Protein AF-A0A438FFE4-F1 (afdb_monomer_lite)

Foldseek 3Di:
DPVVVVVVVVVVVVVVVVVVVVVVVVVVVVVVVVVVVVVVQQPAQPPPRHSPDHVVPDPCVVVVVVVVVVVVVVVVPPDADPVDPDDPPDDPVQCPPPVRHPPDDPPPDDDDDDDDDDDDDDDDDDDD

Sequence (128 aa):
MYVLSEDMDMKAKVATIARRLEELELKKMHEVQAISETQAHVMPCTICQSCDHVVDECPTMPAVREMLGDQANVVGQFRPNNNAPYGNTYNSSWRNHPNFSWKPRPPPYQPQAKPKHLNKPLQWSKPL

Radius of gyration: 38.15 Å; chains: 1; bounding box: 64×52×101 Å

Secondary structure (DSSP, 8-state):
--HHHHHHHHHHHHHHHHHHHHHHHHHHHHHHHHHHHHHHT----TTT--SSS-GGG-TTHHHHHHHHHHHHHHHHT----TT-SS-TT--GGGGGBTTB--SPPPPS---PPPPPP---PPP-PPP-

Structure (mmCIF, N/CA/C/O backbone):
data_AF-A0A438FFE4-F1
#
_entry.id   AF-A0A438FFE4-F1
#
loop_
_atom_site.group_PDB
_atom_site.id
_atom_site.type_symbol
_atom_site.label_atom_id
_atom_site.label_alt_id
_atom_site.label_comp_id
_atom_site.label_asym_id
_atom_site.label_entity_id
_atom_site.label_seq_id
_atom_site.pdbx_PDB_ins_code
_atom_site.Cartn_x
_atom_site.Cartn_y
_atom_site.Cartn_z
_atom_site.occupancy
_atom_site.B_iso_or_equiv
_atom_site.auth_seq_id
_atom_site.auth_comp_id
_atom_site.auth_asym_id
_atom_site.auth_atom_id
_atom_site.pdbx_PDB_model_num
ATOM 1 N N . MET A 1 1 ? -43.394 0.565 51.814 1.00 64.69 1 MET A N 1
ATOM 2 C CA . MET A 1 1 ? -42.416 1.644 51.558 1.00 64.69 1 MET A CA 1
ATOM 3 C C . MET A 1 1 ? -41.105 1.015 51.079 1.00 64.69 1 MET A C 1
ATOM 5 O O . MET A 1 1 ? -40.128 1.038 51.800 1.00 64.69 1 MET A O 1
ATOM 9 N N . TYR A 1 2 ? -41.112 0.368 49.909 1.00 64.00 2 TYR A N 1
ATOM 10 C CA . TYR A 1 2 ? -39.949 -0.378 49.378 1.00 64.00 2 TYR A CA 1
ATOM 11 C C . TYR A 1 2 ? -39.753 -0.119 47.873 1.00 64.00 2 TYR A C 1
ATOM 13 O O . TYR A 1 2 ? -38.638 0.068 47.411 1.00 64.00 2 TYR A O 1
ATOM 21 N N . VAL A 1 3 ? -40.851 0.061 47.136 1.00 70.12 3 VAL A N 1
ATOM 22 C CA . VAL A 1 3 ? -40.845 0.343 45.688 1.00 70.12 3 VAL A CA 1
ATOM 23 C C . VAL A 1 3 ? -40.075 1.625 45.310 1.00 70.12 3 VAL A C 1
ATOM 25 O O . VAL A 1 3 ? -39.414 1.668 44.281 1.00 70.12 3 VAL A O 1
ATOM 28 N N . LEU A 1 4 ? -40.098 2.664 46.157 1.00 74.38 4 LEU A N 1
ATOM 29 C CA . LEU A 1 4 ? -39.393 3.928 45.882 1.00 74.38 4 LEU A CA 1
ATOM 30 C C . LEU A 1 4 ? -37.868 3.827 46.057 1.00 74.38 4 LEU A C 1
ATOM 32 O O . LEU A 1 4 ? -37.138 4.539 45.376 1.00 74.38 4 LEU A O 1
ATOM 36 N N . SER A 1 5 ? -37.365 2.970 46.955 1.00 78.38 5 SER A N 1
ATOM 37 C CA . SER A 1 5 ? -35.913 2.802 47.132 1.00 78.38 5 SER A CA 1
ATOM 38 C C . SER A 1 5 ? -35.290 1.985 46.002 1.00 78.38 5 SER A C 1
ATOM 40 O O . SER A 1 5 ? -34.163 2.261 45.603 1.00 78.38 5 SER A O 1
ATOM 42 N N . GLU A 1 6 ? -36.031 1.013 45.467 1.00 83.69 6 GLU A N 1
ATOM 43 C CA . GLU A 1 6 ? -35.598 0.197 44.327 1.00 83.69 6 GLU A CA 1
ATOM 44 C C . GLU A 1 6 ? -35.557 1.011 43.025 1.00 83.69 6 GLU A C 1
ATOM 46 O O . GLU A 1 6 ? -34.605 0.881 42.257 1.00 83.69 6 GLU A O 1
ATOM 51 N N . ASP A 1 7 ? -36.531 1.902 42.806 1.00 87.00 7 ASP A N 1
ATOM 52 C CA . ASP A 1 7 ? -36.546 2.824 41.659 1.00 87.00 7 ASP A CA 1
ATOM 53 C C . ASP A 1 7 ? -35.332 3.768 41.666 1.00 87.00 7 ASP A C 1
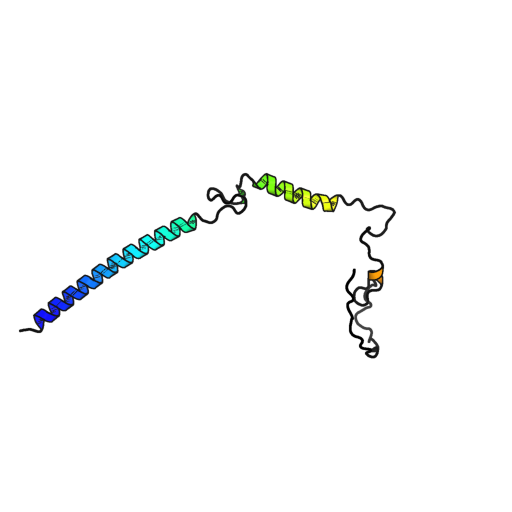ATOM 55 O O . ASP A 1 7 ? -34.631 3.919 40.662 1.00 87.00 7 ASP A O 1
ATOM 59 N N . MET A 1 8 ? -35.012 4.337 42.832 1.00 89.12 8 MET A N 1
ATOM 60 C CA . MET A 1 8 ? -33.855 5.221 42.999 1.00 89.12 8 MET A CA 1
ATOM 61 C C . MET A 1 8 ? -32.523 4.484 42.785 1.00 89.12 8 MET A C 1
ATOM 63 O O . MET A 1 8 ? -31.621 5.025 42.141 1.00 89.12 8 MET A O 1
ATOM 67 N N . ASP A 1 9 ? -32.401 3.246 43.273 1.00 92.31 9 ASP A N 1
ATOM 68 C CA . ASP A 1 9 ? -31.226 2.394 43.047 1.00 92.31 9 ASP A CA 1
ATOM 69 C C . ASP A 1 9 ? -31.072 2.013 41.565 1.00 92.31 9 ASP A C 1
ATOM 71 O O . ASP A 1 9 ? -29.982 2.117 40.991 1.00 92.31 9 ASP A O 1
ATOM 75 N N . MET A 1 10 ? -32.169 1.651 40.895 1.00 94.12 10 MET A N 1
ATOM 76 C CA . MET A 1 10 ? -32.158 1.345 39.466 1.00 94.12 10 MET A CA 1
ATOM 77 C C . MET A 1 10 ? -31.760 2.571 38.639 1.00 94.12 10 MET A C 1
ATOM 79 O O . MET A 1 10 ? -30.910 2.473 37.752 1.00 94.12 10 MET A O 1
ATOM 83 N N . LYS A 1 11 ? -32.290 3.749 38.975 1.00 93.56 11 LYS A N 1
ATOM 84 C CA . LYS A 1 11 ? -31.937 5.015 38.327 1.00 93.56 11 LYS A CA 1
ATOM 85 C C . LYS A 1 11 ? -30.456 5.364 38.505 1.00 93.56 11 LYS A C 1
ATOM 87 O O . LYS A 1 11 ? -29.811 5.791 37.547 1.00 93.56 11 LYS A O 1
ATOM 92 N N . ALA A 1 12 ? -29.887 5.122 39.687 1.00 95.50 12 ALA A N 1
ATOM 93 C CA . ALA A 1 12 ? -28.459 5.315 39.941 1.00 95.50 12 ALA A CA 1
ATOM 94 C C . ALA A 1 12 ? -27.580 4.351 39.119 1.00 95.50 12 ALA A C 1
ATOM 96 O O . ALA A 1 12 ? -26.543 4.748 38.574 1.00 95.50 12 ALA A O 1
ATOM 97 N N . LYS A 1 13 ? -28.012 3.094 38.964 1.00 95.94 13 LYS A N 1
ATOM 98 C CA . LYS A 1 13 ? -27.331 2.097 38.123 1.00 95.94 13 LYS A CA 1
ATOM 99 C C . LYS A 1 13 ? -27.385 2.470 36.643 1.00 95.94 13 LYS A C 1
ATOM 101 O O . LYS A 1 13 ? -26.353 2.414 35.978 1.00 95.94 13 LYS A O 1
ATOM 106 N N . VAL A 1 14 ? -28.538 2.923 36.147 1.00 96.88 14 VAL A N 1
ATOM 107 C CA . VAL A 1 14 ? -28.692 3.414 34.766 1.00 96.88 14 VAL A CA 1
ATOM 108 C C . VAL A 1 14 ? -27.789 4.621 34.511 1.00 96.88 14 VAL A C 1
ATOM 110 O O . VAL A 1 14 ? -27.058 4.626 33.524 1.00 96.88 14 VAL A O 1
ATOM 113 N N . ALA A 1 15 ? -27.747 5.593 35.428 1.00 96.81 15 ALA A N 1
ATOM 114 C CA . ALA A 1 15 ? -26.849 6.745 35.316 1.00 96.81 15 ALA A CA 1
ATOM 115 C C . ALA A 1 15 ? -25.365 6.330 35.296 1.00 96.81 15 ALA A C 1
ATOM 117 O O . ALA A 1 15 ? -24.560 6.875 34.542 1.00 96.81 15 ALA A O 1
ATOM 118 N N . THR A 1 16 ? -25.001 5.315 36.084 1.00 97.94 16 THR A N 1
ATOM 119 C CA . THR A 1 16 ? -23.636 4.773 36.103 1.00 97.94 16 THR A CA 1
ATOM 120 C C . THR A 1 16 ? -23.274 4.083 34.788 1.00 97.94 16 THR A C 1
ATOM 122 O O . THR A 1 16 ? -22.151 4.239 34.309 1.00 97.94 16 THR A O 1
ATOM 125 N N . ILE A 1 17 ? -24.205 3.329 34.197 1.00 97.69 17 ILE A N 1
ATOM 126 C CA . ILE A 1 17 ? -24.008 2.668 32.900 1.00 97.69 17 ILE A CA 1
ATOM 127 C C . ILE A 1 17 ? -23.896 3.708 31.782 1.00 97.69 17 ILE A C 1
ATOM 129 O O . ILE A 1 17 ? -22.976 3.606 30.977 1.00 97.69 17 ILE A O 1
ATOM 133 N N . ALA A 1 18 ? -24.759 4.729 31.771 1.00 97.31 18 ALA A N 1
ATOM 134 C CA . ALA A 1 18 ? -24.702 5.820 30.798 1.00 97.31 18 ALA A CA 1
ATOM 135 C C . ALA A 1 18 ? -23.333 6.519 30.816 1.00 97.31 18 ALA A C 1
ATOM 137 O O . ALA A 1 18 ? -22.672 6.609 29.785 1.00 97.31 18 ALA A O 1
ATOM 138 N N . ARG A 1 19 ? -22.830 6.874 32.006 1.00 97.69 19 ARG A N 1
ATOM 139 C CA . ARG A 1 19 ? -21.498 7.478 32.156 1.00 97.69 19 ARG A CA 1
ATOM 140 C C . ARG A 1 19 ? -20.372 6.570 31.642 1.00 97.69 19 ARG A C 1
ATOM 142 O O . ARG A 1 19 ? -19.432 7.044 31.014 1.00 97.69 19 ARG A O 1
ATOM 149 N N . ARG A 1 20 ? -20.438 5.261 31.920 1.00 97.56 20 ARG A N 1
ATOM 150 C CA . ARG A 1 20 ? -19.434 4.297 31.430 1.00 97.56 20 ARG A CA 1
ATOM 151 C C . ARG A 1 20 ? -19.495 4.117 29.911 1.00 97.56 20 ARG A C 1
ATOM 153 O O . ARG A 1 20 ? -18.460 3.849 29.310 1.00 97.56 20 ARG A O 1
ATOM 160 N N . LEU A 1 21 ? -20.673 4.249 29.299 1.00 97.75 21 LEU A N 1
ATOM 161 C CA . LEU A 1 21 ? -20.831 4.198 27.844 1.00 97.75 21 LEU A CA 1
ATOM 162 C C . LEU A 1 21 ? -20.196 5.415 27.168 1.00 97.75 21 LEU A C 1
ATOM 164 O O . LEU A 1 21 ? -19.420 5.226 26.238 1.00 97.75 21 LEU A O 1
ATOM 168 N N . GLU A 1 22 ? -20.442 6.623 27.678 1.00 96.62 22 GLU A N 1
ATOM 169 C CA . GLU A 1 22 ? -19.814 7.852 27.166 1.00 96.62 22 GLU A CA 1
ATOM 170 C C . GLU A 1 22 ? -18.278 7.782 27.256 1.00 96.62 22 GLU A C 1
ATOM 172 O O . GLU A 1 22 ? -17.569 8.102 26.302 1.00 96.62 22 GLU A O 1
ATOM 177 N N . GLU A 1 23 ? -17.748 7.288 28.381 1.00 96.62 23 GLU A N 1
ATOM 178 C CA . GLU A 1 23 ? -16.307 7.096 28.593 1.00 96.62 23 GLU A CA 1
ATOM 179 C C . GLU A 1 23 ? -15.697 6.096 27.591 1.00 96.62 23 GLU A C 1
ATOM 181 O O . GLU A 1 23 ? -14.620 6.331 27.034 1.00 96.62 23 GLU A O 1
ATOM 186 N N . LEU A 1 24 ? -16.393 4.985 27.324 1.00 96.94 24 LEU A N 1
ATOM 187 C CA . LEU A 1 24 ? -15.963 3.988 26.342 1.00 96.94 24 LEU A CA 1
ATOM 188 C C . LEU A 1 24 ? -16.035 4.511 24.905 1.00 96.94 24 LEU A C 1
ATOM 190 O O . LEU A 1 24 ? -15.159 4.189 24.103 1.00 96.94 24 LEU A O 1
ATOM 194 N N . GLU A 1 25 ? -17.046 5.311 24.576 1.00 96.00 25 GLU A N 1
ATOM 195 C CA . GLU A 1 25 ? -17.192 5.924 23.257 1.00 96.00 25 GLU A CA 1
ATOM 196 C C . GLU A 1 25 ? -16.053 6.910 22.978 1.00 96.00 25 GLU A C 1
ATOM 198 O O . GLU A 1 25 ? -15.381 6.797 21.951 1.00 96.00 25 GLU A O 1
ATOM 203 N N . LEU A 1 26 ? -15.736 7.778 23.944 1.00 95.50 26 LEU A N 1
ATOM 204 C CA . LEU A 1 26 ? -14.569 8.661 23.889 1.00 95.50 26 LEU A CA 1
ATOM 205 C C . LEU A 1 26 ? -13.266 7.876 23.716 1.00 95.50 26 LEU A C 1
ATOM 207 O O . LEU A 1 26 ? -12.451 8.221 22.858 1.00 95.50 26 LEU A O 1
ATOM 211 N N . LYS A 1 27 ? -13.062 6.802 24.486 1.00 95.69 27 LYS A N 1
ATOM 212 C CA . LYS A 1 27 ? -11.854 5.973 24.373 1.00 95.69 27 LYS A CA 1
ATOM 213 C C . LYS A 1 27 ? -11.737 5.314 22.998 1.00 95.69 27 LYS A C 1
ATOM 215 O O . LYS A 1 27 ? -10.661 5.340 22.405 1.00 95.69 27 LYS A O 1
ATOM 220 N N . LYS A 1 28 ? -12.841 4.780 22.468 1.00 94.56 28 LYS A N 1
ATOM 221 C CA . LYS A 1 28 ? -12.888 4.188 21.127 1.00 94.56 28 LYS A CA 1
ATOM 222 C C . LYS A 1 28 ? -12.564 5.222 20.051 1.00 94.56 28 LYS A C 1
ATOM 224 O O . LYS A 1 28 ? -11.817 4.908 19.132 1.00 94.56 28 LYS A O 1
ATOM 229 N N . MET A 1 29 ? -13.094 6.442 20.156 1.00 92.25 29 MET A N 1
ATOM 230 C CA . MET A 1 29 ? -12.774 7.515 19.210 1.00 92.25 29 MET A CA 1
ATOM 231 C C . MET A 1 29 ? -11.278 7.841 19.209 1.00 92.25 29 MET A C 1
ATOM 233 O O . MET A 1 29 ? -10.689 7.926 18.138 1.00 92.25 29 MET A O 1
ATOM 237 N N . HIS A 1 30 ? -10.648 7.953 20.383 1.00 93.00 30 HIS A N 1
ATOM 238 C CA . HIS A 1 30 ? -9.207 8.212 20.481 1.00 93.00 30 HIS A CA 1
ATOM 239 C C . HIS A 1 30 ? -8.362 7.068 19.911 1.00 93.00 30 HIS A C 1
ATOM 241 O O . HIS A 1 30 ? -7.372 7.318 19.231 1.00 93.00 30 HIS A O 1
ATOM 247 N N . GLU A 1 31 ? -8.750 5.816 20.153 1.00 87.88 31 GLU A N 1
ATOM 248 C CA . GLU A 1 31 ? -8.047 4.653 19.607 1.00 87.88 31 GLU A CA 1
ATOM 249 C C . GLU A 1 31 ? -8.159 4.591 18.077 1.00 87.88 31 GLU A C 1
ATOM 251 O O . GLU A 1 31 ? -7.157 4.417 17.388 1.00 87.88 31 GLU A O 1
ATOM 256 N N . VAL A 1 32 ? -9.359 4.816 17.531 1.00 88.94 32 VAL A N 1
ATOM 257 C CA . VAL A 1 32 ? -9.581 4.883 16.078 1.00 88.94 32 VAL A CA 1
ATOM 258 C C . VAL A 1 32 ? -8.797 6.038 15.455 1.00 88.94 32 VAL A C 1
ATOM 260 O O . VAL A 1 32 ? -8.170 5.849 14.415 1.00 88.94 32 VAL A O 1
ATOM 263 N N . GLN A 1 33 ? -8.786 7.207 16.100 1.00 86.88 33 GLN A N 1
ATOM 264 C CA . GLN A 1 33 ? -8.011 8.365 15.659 1.00 86.88 33 GLN A CA 1
ATOM 265 C C . GLN A 1 33 ? -6.510 8.031 15.613 1.00 86.88 33 GLN A C 1
ATOM 267 O O . GLN A 1 33 ? -5.878 8.216 14.575 1.00 86.88 33 GLN A O 1
ATOM 272 N N . ALA A 1 34 ? -5.962 7.441 16.679 1.00 79.50 34 ALA A N 1
ATOM 273 C CA . ALA A 1 34 ? -4.554 7.051 16.751 1.00 79.50 34 ALA A CA 1
ATOM 274 C C . ALA A 1 34 ? -4.163 6.022 15.673 1.00 79.50 34 ALA A C 1
ATOM 276 O O . ALA A 1 34 ? -3.090 6.134 15.075 1.00 79.50 34 ALA A O 1
ATOM 277 N N . ILE A 1 35 ? -5.036 5.048 15.384 1.00 79.62 35 ILE A N 1
ATOM 278 C CA . ILE A 1 35 ? -4.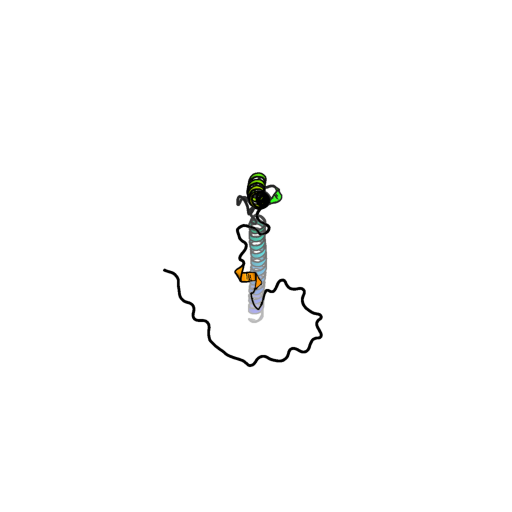845 4.071 14.297 1.00 79.62 35 ILE A CA 1
ATOM 279 C C . ILE A 1 35 ? -4.889 4.762 12.930 1.00 79.62 35 ILE A C 1
ATOM 281 O O . ILE A 1 35 ? -4.077 4.460 12.059 1.00 79.62 35 ILE A O 1
ATOM 285 N N . SER A 1 36 ? -5.819 5.699 12.731 1.00 73.75 36 SER A N 1
ATOM 286 C CA . SER A 1 36 ? -5.945 6.421 11.463 1.00 73.75 36 SER A CA 1
ATOM 287 C C . SER A 1 36 ? -4.713 7.274 11.161 1.00 73.75 36 SER A C 1
ATOM 289 O O . SER A 1 36 ? -4.221 7.261 10.035 1.00 73.75 36 SER A O 1
ATOM 291 N N . GLU A 1 37 ? -4.159 7.937 12.177 1.00 68.69 37 GLU A N 1
ATOM 292 C CA . GLU A 1 37 ? -2.937 8.730 12.064 1.00 68.69 37 GLU A CA 1
ATOM 293 C C . GLU A 1 37 ? -1.732 7.831 11.779 1.00 68.69 37 GLU A C 1
ATOM 295 O O . GLU A 1 37 ? -0.968 8.106 10.859 1.00 68.69 37 GLU A O 1
ATOM 300 N N . THR A 1 38 ? -1.603 6.692 12.468 1.00 64.19 38 THR A N 1
ATOM 301 C CA . THR A 1 38 ? -0.532 5.731 12.159 1.00 64.19 38 THR A CA 1
ATOM 302 C C . THR A 1 38 ? -0.671 5.130 10.763 1.00 64.19 38 THR A C 1
ATOM 304 O O . THR A 1 38 ? 0.327 5.039 10.062 1.00 64.19 38 THR A O 1
ATOM 307 N N . GLN A 1 39 ? -1.872 4.764 10.308 1.00 60.81 39 GLN A N 1
ATOM 308 C CA . GLN A 1 39 ? -2.074 4.199 8.971 1.00 60.81 39 GLN A CA 1
ATOM 309 C C . GLN A 1 39 ? -1.855 5.231 7.852 1.00 60.81 39 GLN A C 1
ATOM 311 O O . GLN A 1 39 ? -1.329 4.878 6.795 1.00 60.81 39 GLN A O 1
ATOM 316 N N . ALA A 1 40 ? -2.206 6.501 8.077 1.00 60.59 40 ALA A N 1
ATOM 317 C CA . ALA A 1 40 ? -1.976 7.582 7.116 1.00 60.59 40 ALA A CA 1
ATOM 318 C C . ALA A 1 40 ? -0.482 7.787 6.792 1.00 60.59 40 ALA A C 1
ATOM 320 O O . ALA A 1 40 ? -0.151 8.254 5.705 1.00 60.59 40 ALA A O 1
ATOM 321 N N . HIS A 1 41 ? 0.419 7.367 7.685 1.00 59.03 41 HIS A N 1
ATOM 322 C CA . HIS A 1 41 ? 1.870 7.409 7.485 1.00 59.03 41 HIS A CA 1
ATOM 323 C C . HIS A 1 41 ? 2.471 6.139 6.839 1.00 59.03 41 HIS A C 1
ATOM 325 O O . HIS A 1 41 ? 3.691 6.046 6.720 1.00 59.03 41 HIS A O 1
ATOM 331 N N . VAL A 1 42 ? 1.670 5.141 6.429 1.00 62.72 42 VAL A N 1
ATOM 332 C CA . VAL A 1 42 ? 2.167 3.770 6.133 1.00 62.72 42 VAL A CA 1
ATOM 333 C C . VAL A 1 42 ? 1.986 3.341 4.671 1.00 62.72 42 VAL A C 1
ATOM 335 O O . VAL A 1 42 ? 2.003 2.155 4.361 1.00 62.72 42 VAL A O 1
ATOM 338 N N . MET A 1 43 ? 1.903 4.272 3.721 1.00 74.06 43 MET A N 1
ATOM 339 C CA . MET A 1 43 ? 2.248 3.929 2.333 1.00 74.06 43 MET A CA 1
ATOM 340 C C . MET A 1 43 ? 3.693 4.344 2.070 1.00 74.06 43 MET A C 1
ATOM 342 O O . MET A 1 43 ? 3.921 5.436 1.550 1.00 74.06 43 MET A O 1
ATOM 346 N N . PRO A 1 44 ? 4.681 3.513 2.461 1.00 85.25 44 PRO A N 1
ATOM 347 C CA . PRO A 1 44 ? 6.064 3.824 2.177 1.00 85.25 44 PRO A CA 1
ATOM 348 C C . PRO A 1 44 ? 6.268 3.858 0.664 1.00 85.25 44 PRO A C 1
ATOM 350 O O . PRO A 1 44 ? 5.658 3.093 -0.090 1.00 85.25 44 PRO A O 1
ATOM 353 N N . CYS A 1 45 ? 7.164 4.730 0.220 1.00 89.00 45 CYS A N 1
ATOM 354 C CA . CYS A 1 45 ? 7.665 4.739 -1.139 1.00 89.00 45 CYS A CA 1
ATOM 355 C C . CYS A 1 45 ? 8.057 3.312 -1.548 1.00 89.00 45 CYS A C 1
ATOM 357 O O . CYS A 1 45 ? 8.924 2.691 -0.936 1.00 89.00 45 CYS A O 1
ATOM 359 N N . THR A 1 46 ? 7.448 2.776 -2.604 1.00 87.00 46 THR A N 1
ATOM 360 C CA . THR A 1 46 ? 7.663 1.380 -3.025 1.00 87.00 46 THR A CA 1
ATOM 361 C C . THR A 1 46 ? 9.067 1.114 -3.576 1.00 87.00 46 THR A C 1
ATOM 363 O O . THR A 1 46 ? 9.399 -0.029 -3.872 1.00 87.00 46 THR A O 1
ATOM 366 N N . ILE A 1 47 ? 9.885 2.157 -3.740 1.00 90.06 47 ILE A N 1
ATOM 367 C CA . ILE A 1 47 ? 11.241 2.080 -4.293 1.00 90.06 47 ILE A CA 1
ATOM 368 C C . ILE A 1 47 ? 12.274 1.919 -3.179 1.00 90.06 47 ILE A C 1
ATOM 370 O O . ILE A 1 47 ? 13.128 1.042 -3.261 1.00 90.06 47 ILE A O 1
ATOM 374 N N . CYS A 1 48 ? 12.191 2.740 -2.129 1.00 90.38 48 CYS A N 1
ATOM 375 C CA . CYS A 1 48 ? 13.172 2.769 -1.038 1.00 90.38 48 CYS A CA 1
ATOM 376 C C . CYS A 1 48 ? 12.579 2.478 0.350 1.00 90.38 48 CYS A C 1
ATOM 378 O O . CYS A 1 48 ? 13.315 2.481 1.331 1.00 90.38 48 CYS A O 1
ATOM 380 N N . GLN A 1 49 ? 11.274 2.209 0.437 1.00 85.88 49 GLN A N 1
ATOM 381 C CA . GLN A 1 49 ? 10.536 1.867 1.660 1.00 85.88 49 GLN A CA 1
ATOM 382 C C . GLN A 1 49 ? 10.488 2.976 2.729 1.00 85.88 49 GLN A C 1
ATOM 384 O O . GLN A 1 49 ? 10.119 2.711 3.869 1.00 85.88 49 GLN A O 1
ATOM 389 N N . SER A 1 50 ? 10.811 4.225 2.380 1.00 84.06 50 SER A N 1
ATOM 390 C CA . SER A 1 50 ? 10.674 5.371 3.289 1.00 84.06 50 SER A CA 1
ATOM 391 C C . SER A 1 50 ? 9.255 5.936 3.302 1.00 84.06 50 SER A C 1
ATOM 393 O O . SER A 1 50 ? 8.605 5.980 2.259 1.00 84.06 50 SER A O 1
ATOM 395 N N . CYS A 1 51 ? 8.819 6.477 4.439 1.00 85.56 51 CYS A N 1
ATOM 396 C CA . CYS A 1 51 ? 7.533 7.176 4.570 1.00 85.56 51 CYS A CA 1
ATOM 397 C C . CYS A 1 51 ? 7.622 8.700 4.341 1.00 85.56 51 CYS A C 1
ATOM 399 O O . CYS A 1 51 ? 6.611 9.385 4.453 1.00 85.56 51 CYS A O 1
ATOM 401 N N . ASP A 1 52 ? 8.812 9.231 4.036 1.00 84.75 52 ASP A N 1
ATOM 402 C CA . ASP A 1 52 ? 9.067 10.681 3.979 1.00 84.75 52 ASP A CA 1
ATOM 403 C C . ASP A 1 52 ? 8.610 11.351 2.673 1.00 84.75 52 ASP A C 1
ATOM 405 O O . ASP A 1 52 ? 8.491 12.572 2.616 1.00 84.75 52 ASP A O 1
ATOM 409 N N . HIS A 1 53 ? 8.394 10.574 1.610 1.00 84.12 53 HIS A N 1
ATOM 410 C CA . HIS A 1 53 ? 8.081 11.085 0.276 1.00 84.12 53 HIS A CA 1
ATOM 411 C C . HIS A 1 53 ? 7.218 10.108 -0.523 1.00 84.12 53 HIS A C 1
ATOM 413 O O . HIS A 1 53 ? 7.225 8.895 -0.285 1.00 84.12 53 HIS A O 1
ATOM 419 N N . VAL A 1 54 ? 6.513 10.634 -1.524 1.00 85.62 54 VAL A N 1
ATOM 420 C CA . VAL A 1 54 ? 5.800 9.820 -2.516 1.00 85.62 54 VAL A CA 1
ATOM 421 C C . VAL A 1 54 ? 6.767 9.274 -3.565 1.00 85.62 54 VAL A C 1
ATOM 423 O O . VAL A 1 54 ? 7.837 9.829 -3.790 1.00 85.62 54 VAL A O 1
ATOM 426 N N . VAL A 1 55 ? 6.382 8.193 -4.247 1.00 85.50 55 VAL A N 1
ATOM 427 C CA . VAL A 1 55 ? 7.230 7.486 -5.227 1.00 85.50 55 VAL A CA 1
ATOM 428 C C . VAL A 1 55 ? 7.876 8.422 -6.260 1.00 85.50 55 VAL A C 1
ATOM 430 O O . VAL A 1 55 ? 9.043 8.230 -6.588 1.00 85.50 55 VAL A O 1
ATOM 433 N N . ASP A 1 56 ? 7.166 9.454 -6.721 1.00 84.06 56 ASP A N 1
ATOM 434 C CA . ASP A 1 56 ? 7.665 10.413 -7.720 1.00 84.06 56 ASP A CA 1
ATOM 435 C C . ASP A 1 56 ? 8.818 11.302 -7.225 1.00 84.06 56 ASP A C 1
ATOM 437 O O . ASP A 1 56 ? 9.622 11.771 -8.029 1.00 84.06 56 ASP A O 1
ATOM 441 N N . GLU A 1 57 ? 8.940 11.491 -5.913 1.00 88.00 57 GLU A N 1
ATOM 442 C CA . GLU A 1 57 ? 9.971 12.312 -5.265 1.00 88.00 57 GLU A CA 1
ATOM 443 C C . GLU A 1 57 ? 11.125 11.461 -4.715 1.00 88.00 57 GLU A C 1
ATOM 445 O O . GLU A 1 57 ? 12.024 11.963 -4.039 1.00 88.00 57 GLU A O 1
ATOM 450 N N . CYS A 1 58 ? 11.119 10.154 -4.996 1.00 91.38 58 CYS A N 1
ATOM 451 C CA . CYS A 1 58 ? 12.108 9.250 -4.440 1.00 91.38 58 CYS A CA 1
ATOM 452 C C . CYS A 1 58 ? 13.512 9.523 -5.003 1.00 91.38 58 CYS A C 1
ATOM 454 O O . CYS A 1 58 ? 13.703 9.488 -6.219 1.00 91.38 58 CYS A O 1
ATOM 456 N N . PRO A 1 59 ? 14.542 9.702 -4.154 1.00 91.38 59 PRO A N 1
ATOM 457 C CA . PRO A 1 59 ? 15.900 10.009 -4.608 1.00 91.38 59 PRO A CA 1
ATOM 458 C C . PRO A 1 59 ? 16.520 8.892 -5.464 1.00 91.38 59 PRO A C 1
ATOM 460 O O . PRO A 1 59 ? 17.447 9.138 -6.230 1.00 91.38 59 PRO A O 1
ATOM 463 N N . THR A 1 60 ? 16.001 7.666 -5.368 1.00 89.06 60 THR A N 1
ATOM 464 C CA . THR A 1 60 ? 16.439 6.508 -6.162 1.00 89.06 60 THR A CA 1
ATOM 465 C C . THR A 1 60 ? 15.723 6.409 -7.520 1.00 89.06 60 THR A C 1
ATOM 467 O O . THR A 1 60 ? 16.148 5.641 -8.382 1.00 89.06 60 THR A O 1
ATOM 470 N N . MET A 1 61 ? 14.672 7.204 -7.768 1.00 88.44 61 MET A N 1
ATOM 471 C CA . MET A 1 61 ? 13.916 7.185 -9.032 1.00 88.44 61 MET A CA 1
ATOM 472 C C . MET A 1 61 ? 14.750 7.388 -10.298 1.00 88.44 61 MET A C 1
ATOM 474 O O . MET A 1 61 ? 14.503 6.667 -11.270 1.00 88.44 61 MET A O 1
ATOM 478 N N . PRO A 1 62 ? 15.720 8.323 -10.344 1.00 86.25 62 PRO A N 1
ATOM 479 C CA . PRO A 1 62 ? 16.542 8.510 -11.535 1.00 86.25 62 PRO A CA 1
ATOM 480 C C . PRO A 1 62 ? 17.285 7.230 -11.941 1.00 86.25 62 PRO A C 1
ATOM 482 O O . PRO A 1 62 ? 17.244 6.850 -13.108 1.00 86.25 62 PRO A O 1
ATOM 485 N N . ALA A 1 63 ? 17.857 6.510 -10.970 1.00 86.62 63 ALA A N 1
ATOM 486 C CA . ALA A 1 63 ? 18.578 5.262 -11.216 1.00 86.62 63 ALA A CA 1
ATOM 487 C C . ALA A 1 63 ? 17.649 4.141 -11.717 1.00 86.62 63 ALA A C 1
ATOM 489 O O . ALA A 1 63 ? 17.985 3.426 -12.657 1.00 86.62 63 ALA A O 1
ATOM 490 N N . VAL A 1 64 ? 16.446 4.014 -11.144 1.00 86.00 64 VAL A N 1
ATOM 491 C CA . VAL A 1 64 ? 15.452 3.022 -11.599 1.00 86.00 64 VAL A CA 1
ATOM 492 C C . VAL A 1 64 ? 15.025 3.287 -13.046 1.00 86.00 64 VAL A C 1
ATOM 494 O O . VAL A 1 64 ? 14.887 2.352 -13.836 1.00 86.00 64 VAL A O 1
ATOM 497 N N . ARG A 1 65 ? 14.832 4.559 -13.415 1.00 85.69 65 ARG A N 1
ATOM 498 C CA . ARG A 1 65 ? 14.464 4.954 -14.783 1.00 85.69 65 ARG A CA 1
ATOM 499 C C . ARG A 1 65 ? 15.573 4.660 -15.788 1.00 85.69 65 ARG A C 1
ATOM 501 O O . ARG A 1 65 ? 15.269 4.184 -16.877 1.00 85.69 65 ARG A O 1
ATOM 508 N N . GLU A 1 66 ? 16.824 4.915 -15.421 1.00 84.44 66 GLU A N 1
ATOM 509 C CA . GLU A 1 66 ? 17.992 4.605 -16.251 1.00 84.44 66 GLU A CA 1
ATOM 510 C C . GLU A 1 66 ? 18.096 3.097 -16.511 1.00 84.44 66 GLU A C 1
ATOM 512 O O . GLU A 1 66 ? 18.099 2.670 -17.663 1.00 84.44 66 GLU A O 1
ATOM 517 N N . MET A 1 67 ? 18.015 2.278 -15.457 1.00 82.75 67 MET A N 1
ATOM 518 C CA . MET A 1 67 ? 18.053 0.816 -15.584 1.00 82.75 67 MET A CA 1
ATOM 519 C C . MET A 1 67 ? 16.919 0.257 -16.459 1.00 82.75 67 MET A C 1
ATOM 521 O O . MET A 1 67 ? 17.124 -0.688 -17.225 1.00 82.75 67 MET A O 1
ATOM 525 N N . LEU A 1 68 ? 15.713 0.828 -16.365 1.00 79.56 68 LEU A N 1
ATOM 526 C CA . LEU A 1 68 ? 14.584 0.431 -17.210 1.00 79.56 68 LEU A CA 1
ATOM 527 C C . LEU A 1 68 ? 14.773 0.878 -18.670 1.00 79.56 68 LEU A C 1
ATOM 529 O O . LEU A 1 68 ? 14.420 0.142 -19.595 1.00 79.56 68 LEU A O 1
ATOM 533 N N . GLY A 1 69 ? 15.347 2.064 -18.883 1.00 78.00 69 GLY A N 1
ATOM 534 C CA . GLY A 1 69 ? 15.693 2.578 -20.207 1.00 78.00 69 GLY A CA 1
ATOM 535 C C . GLY A 1 69 ? 16.746 1.721 -20.909 1.00 78.00 69 GLY A C 1
ATOM 536 O O . GLY A 1 69 ? 16.591 1.399 -22.088 1.00 78.00 69 GLY A O 1
ATOM 537 N N . ASP A 1 70 ? 17.763 1.267 -20.179 1.00 74.69 70 ASP A N 1
ATOM 538 C CA . ASP A 1 70 ? 18.817 0.401 -20.710 1.00 74.69 70 ASP A CA 1
ATOM 539 C C . ASP A 1 70 ? 18.278 -0.960 -21.160 1.00 74.69 70 ASP A C 1
ATOM 541 O O . ASP A 1 70 ? 18.614 -1.433 -22.247 1.00 74.69 70 ASP A O 1
ATOM 545 N N . GLN A 1 71 ? 17.366 -1.562 -20.389 1.00 72.69 71 GLN A N 1
ATOM 546 C CA . GLN A 1 71 ? 16.669 -2.794 -20.784 1.00 72.69 71 GLN A CA 1
ATOM 547 C C . GLN A 1 71 ? 15.894 -2.623 -22.105 1.00 72.69 71 GLN A C 1
ATOM 549 O O . GLN A 1 71 ? 15.912 -3.516 -22.955 1.00 72.69 71 GLN A O 1
ATOM 554 N N . ALA A 1 72 ? 15.240 -1.475 -22.312 1.00 67.12 72 ALA A N 1
ATOM 555 C CA . ALA A 1 72 ? 14.511 -1.182 -23.547 1.00 67.12 72 ALA A CA 1
ATOM 556 C C . ALA A 1 72 ? 15.451 -0.901 -24.737 1.00 67.12 72 ALA A C 1
ATOM 558 O O . ALA A 1 72 ? 15.176 -1.325 -25.863 1.00 67.12 72 ALA A O 1
ATOM 559 N N . ASN A 1 73 ? 16.589 -0.245 -24.495 1.00 67.62 73 ASN A N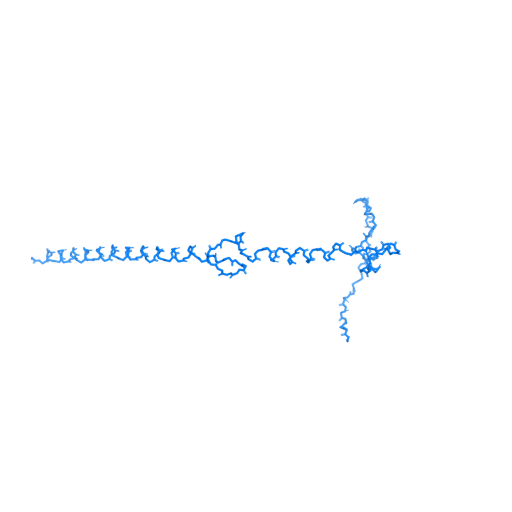 1
ATOM 560 C CA . ASN A 1 73 ? 17.587 0.055 -25.524 1.00 67.62 73 ASN A CA 1
ATOM 561 C C . ASN A 1 73 ? 18.265 -1.202 -26.095 1.00 67.62 73 ASN A C 1
ATOM 563 O O . ASN A 1 73 ? 18.596 -1.223 -27.283 1.00 67.62 73 ASN A O 1
ATOM 567 N N . VAL A 1 74 ? 18.397 -2.278 -25.311 1.00 63.62 74 VAL A N 1
ATOM 568 C CA . VAL A 1 74 ? 18.904 -3.579 -25.794 1.00 63.62 74 VAL A CA 1
ATOM 569 C C . VAL A 1 74 ? 18.033 -4.151 -26.923 1.00 63.62 74 VAL A C 1
ATOM 571 O O . VAL A 1 74 ? 18.552 -4.769 -27.853 1.00 63.62 74 VAL A O 1
ATOM 574 N N . VAL A 1 75 ? 16.720 -3.894 -26.910 1.00 63.97 75 VAL A N 1
ATOM 575 C CA . VAL A 1 75 ? 15.808 -4.329 -27.983 1.00 63.97 75 VAL A CA 1
ATOM 576 C C . VAL A 1 75 ? 16.027 -3.518 -29.267 1.00 63.97 75 VAL A C 1
ATOM 578 O O . VAL A 1 75 ? 15.980 -4.075 -30.362 1.00 63.97 75 VAL A O 1
ATOM 581 N N . GLY A 1 76 ? 16.319 -2.219 -29.150 1.00 62.66 76 GLY A N 1
ATOM 582 C CA . GLY A 1 76 ? 16.561 -1.327 -30.293 1.00 62.66 76 GLY A CA 1
ATOM 583 C C . GLY A 1 76 ? 17.929 -1.505 -30.963 1.00 62.66 76 GLY A C 1
ATOM 584 O O . GLY A 1 76 ? 18.112 -1.105 -32.112 1.00 62.66 76 GLY A O 1
ATOM 585 N N . GLN A 1 77 ? 18.891 -2.127 -30.275 1.00 58.53 77 GLN A N 1
ATOM 586 C CA . GLN A 1 77 ? 20.253 -2.332 -30.778 1.00 58.53 77 GLN A CA 1
ATOM 587 C C . GLN A 1 77 ? 20.398 -3.565 -31.688 1.00 58.53 77 GLN A C 1
ATOM 589 O O . GLN A 1 77 ? 21.474 -3.800 -32.247 1.00 58.53 77 GLN A O 1
ATOM 594 N N . PHE A 1 78 ? 19.315 -4.325 -31.893 1.00 58.88 78 PHE A N 1
ATOM 595 C CA . PHE A 1 78 ? 19.235 -5.370 -32.912 1.00 58.88 78 PHE A CA 1
ATOM 596 C C . PHE A 1 78 ? 19.360 -4.744 -34.306 1.00 58.88 78 PHE A C 1
ATOM 598 O O . PHE A 1 78 ? 18.376 -4.400 -34.953 1.00 58.88 78 PHE A O 1
ATOM 605 N N . ARG A 1 79 ? 20.595 -4.597 -34.791 1.00 63.91 79 ARG A N 1
ATOM 606 C CA . ARG A 1 79 ? 20.865 -4.325 -36.204 1.00 63.91 79 ARG A CA 1
ATOM 607 C C . ARG A 1 79 ? 20.495 -5.575 -37.006 1.00 63.91 79 ARG A C 1
ATOM 609 O O . ARG A 1 79 ? 21.172 -6.594 -36.850 1.00 63.91 79 ARG A O 1
ATOM 616 N N . PRO A 1 80 ? 19.458 -5.540 -37.861 1.00 58.78 80 PRO A N 1
ATOM 617 C CA . PRO A 1 80 ? 19.166 -6.667 -38.729 1.00 58.78 80 PRO A CA 1
ATOM 618 C C . PRO A 1 80 ? 20.341 -6.848 -39.690 1.00 58.78 80 PRO A C 1
ATOM 620 O O . PRO A 1 80 ? 20.830 -5.886 -40.283 1.00 58.78 80 PRO A O 1
ATOM 623 N N . ASN A 1 81 ? 20.822 -8.078 -39.841 1.00 60.38 81 ASN A N 1
ATOM 624 C CA . ASN A 1 81 ? 21.760 -8.400 -40.906 1.00 60.38 81 ASN A CA 1
ATOM 625 C C . ASN A 1 81 ? 21.034 -8.218 -42.250 1.00 60.38 81 ASN A C 1
ATOM 627 O O . ASN A 1 81 ? 20.098 -8.961 -42.535 1.00 60.38 81 ASN A O 1
ATOM 631 N N . ASN A 1 82 ? 21.477 -7.268 -43.079 1.00 63.09 82 ASN A N 1
ATOM 632 C CA . ASN A 1 82 ? 20.877 -6.978 -44.390 1.00 63.09 82 ASN A CA 1
ATOM 633 C C . ASN A 1 82 ? 20.843 -8.188 -45.348 1.00 63.09 82 ASN A C 1
ATOM 635 O O . ASN A 1 82 ? 20.077 -8.180 -46.306 1.00 63.09 82 ASN A O 1
ATOM 639 N N . ASN A 1 83 ? 21.630 -9.238 -45.087 1.00 66.81 83 ASN A N 1
ATOM 640 C CA . ASN A 1 83 ? 21.645 -10.469 -45.885 1.00 66.81 83 ASN A CA 1
ATOM 641 C C . ASN A 1 83 ? 20.633 -11.526 -45.408 1.00 66.81 83 ASN A C 1
ATOM 643 O O . ASN A 1 83 ? 20.488 -12.568 -46.046 1.00 66.81 83 ASN A O 1
ATOM 647 N N . ALA A 1 84 ? 19.943 -11.289 -44.291 1.00 62.62 84 ALA A N 1
ATOM 648 C CA . ALA A 1 84 ? 18.943 -12.191 -43.740 1.00 62.62 84 ALA A CA 1
ATOM 649 C C . ALA A 1 84 ? 17.557 -11.517 -43.819 1.00 62.62 84 ALA A C 1
ATOM 651 O O . ALA A 1 84 ? 17.236 -10.685 -42.973 1.00 62.62 84 ALA A O 1
ATOM 652 N N . PRO A 1 85 ? 16.700 -11.863 -44.802 1.00 66.56 85 PRO A N 1
ATOM 653 C CA . PRO A 1 85 ? 15.348 -11.296 -44.916 1.00 66.56 85 PRO A CA 1
ATOM 654 C C . PRO A 1 85 ? 14.439 -11.639 -43.724 1.00 66.56 85 PRO A C 1
ATOM 656 O O . PRO A 1 85 ? 13.353 -11.081 -43.586 1.00 66.56 85 PRO A O 1
ATOM 659 N N . TYR A 1 86 ? 14.877 -12.557 -42.863 1.00 65.88 86 TYR A N 1
ATOM 660 C CA . TYR A 1 86 ? 14.214 -12.924 -41.626 1.00 65.88 86 TYR A CA 1
ATOM 661 C C . TYR A 1 86 ? 15.222 -12.887 -40.478 1.00 65.88 86 TYR A C 1
ATOM 663 O O . TYR A 1 86 ? 16.394 -13.208 -40.672 1.00 65.88 86 TYR A O 1
ATOM 671 N N . GLY A 1 87 ? 14.760 -12.514 -39.283 1.00 68.75 87 GLY A N 1
ATOM 672 C CA . GLY A 1 87 ? 15.597 -12.518 -38.085 1.00 68.75 87 GLY A CA 1
ATOM 673 C C . GLY A 1 87 ? 16.175 -13.905 -37.788 1.00 68.75 87 GLY A C 1
ATOM 674 O O . GLY A 1 87 ? 15.624 -14.932 -38.158 1.00 68.75 87 GLY A O 1
ATOM 675 N N . ASN A 1 88 ? 17.279 -13.947 -37.065 1.00 66.69 88 ASN A N 1
ATOM 676 C CA . ASN A 1 88 ? 17.972 -15.145 -36.585 1.00 66.69 88 ASN A CA 1
ATOM 677 C C . ASN A 1 88 ? 17.123 -16.038 -35.649 1.00 66.69 88 ASN A C 1
ATOM 679 O O . ASN A 1 88 ? 17.484 -17.182 -35.396 1.00 66.69 88 ASN A O 1
ATOM 683 N N . THR A 1 89 ? 15.973 -15.550 -35.184 1.00 70.94 89 THR A N 1
ATOM 684 C CA . THR A 1 89 ? 14.941 -16.307 -34.451 1.00 70.94 89 THR A CA 1
ATOM 685 C C . THR A 1 89 ? 13.853 -16.880 -35.366 1.00 70.94 89 THR A C 1
ATOM 687 O O . THR A 1 89 ? 12.877 -17.468 -34.896 1.00 70.94 89 THR A O 1
ATOM 690 N N . TYR A 1 90 ? 13.980 -16.700 -36.682 1.00 71.25 90 TYR A N 1
ATOM 691 C CA . TYR A 1 90 ? 12.974 -17.112 -37.644 1.00 71.25 90 TYR A CA 1
ATOM 692 C C . TYR A 1 90 ? 12.901 -18.630 -37.783 1.00 71.25 90 TYR A C 1
ATOM 694 O O . TYR A 1 90 ? 13.796 -19.277 -38.326 1.00 71.25 90 TYR A O 1
ATOM 702 N N . ASN A 1 91 ? 11.776 -19.194 -37.353 1.00 73.00 91 ASN A N 1
ATOM 703 C CA . ASN A 1 91 ? 11.476 -20.605 -37.531 1.00 73.00 91 ASN A CA 1
ATOM 704 C C . ASN A 1 91 ? 10.712 -20.832 -38.846 1.00 73.00 91 ASN A C 1
ATOM 706 O O . ASN A 1 91 ? 9.513 -20.561 -38.946 1.00 73.00 91 ASN A O 1
ATOM 710 N N . SER A 1 92 ? 11.389 -21.383 -39.855 1.00 72.62 92 SER A N 1
ATOM 711 C CA . SER A 1 92 ? 10.783 -21.730 -41.150 1.00 72.62 92 SER A CA 1
ATOM 712 C C . SER A 1 92 ? 9.644 -22.752 -41.032 1.00 72.62 92 SER A C 1
ATOM 714 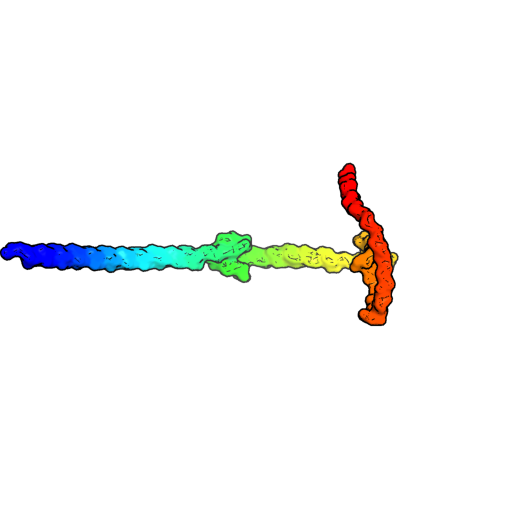O O . SER A 1 92 ? 8.720 -22.729 -41.849 1.00 72.62 92 SER A O 1
ATOM 716 N N . SER A 1 93 ? 9.642 -23.582 -39.981 1.00 73.50 93 SER A N 1
ATOM 717 C CA . SER A 1 93 ? 8.587 -24.568 -39.697 1.00 73.50 93 SER A CA 1
ATOM 718 C C . SER A 1 93 ? 7.226 -23.920 -39.425 1.00 73.50 93 SER A C 1
ATOM 720 O O . SER A 1 93 ? 6.195 -24.575 -39.560 1.00 73.50 93 SER A O 1
ATOM 722 N N . TRP A 1 94 ? 7.188 -22.626 -39.081 1.00 73.94 94 TRP A N 1
ATOM 723 C CA . TRP A 1 94 ? 5.940 -21.896 -38.840 1.00 73.94 94 TRP A CA 1
ATOM 724 C C . TRP A 1 94 ? 5.235 -21.458 -40.123 1.00 73.94 94 TRP A C 1
ATOM 726 O O . TRP A 1 94 ? 4.038 -21.200 -40.087 1.00 73.94 94 TRP A O 1
ATOM 736 N N . ARG A 1 95 ? 5.922 -21.420 -41.277 1.00 68.56 95 ARG A N 1
ATOM 737 C CA . ARG A 1 95 ? 5.282 -21.072 -42.564 1.00 68.56 95 ARG A CA 1
ATOM 738 C C . ARG A 1 95 ? 4.137 -22.006 -42.939 1.00 68.56 95 ARG A C 1
ATOM 740 O O . ARG A 1 95 ? 3.212 -21.588 -43.629 1.00 68.56 95 ARG A O 1
ATOM 747 N N . ASN A 1 96 ? 4.244 -23.263 -42.518 1.00 66.12 96 ASN A N 1
ATOM 748 C CA . ASN A 1 96 ? 3.331 -24.337 -42.885 1.00 66.12 96 ASN A CA 1
ATOM 749 C C . ASN A 1 96 ? 2.478 -24.799 -41.695 1.00 66.12 96 ASN A C 1
ATOM 751 O O . ASN A 1 96 ? 1.893 -25.880 -41.752 1.00 66.12 96 ASN A O 1
ATOM 755 N N . HIS A 1 97 ? 2.412 -24.020 -40.607 1.00 69.12 97 HIS A N 1
ATOM 756 C CA . HIS A 1 97 ? 1.637 -24.416 -39.440 1.00 69.12 97 HIS A CA 1
ATOM 757 C C . HIS A 1 97 ? 0.132 -24.331 -39.759 1.00 69.12 97 HIS A C 1
ATOM 759 O O . HIS A 1 97 ? -0.342 -23.280 -40.196 1.00 69.12 97 HIS A O 1
ATOM 765 N N . PRO A 1 98 ? -0.655 -25.394 -39.517 1.00 69.44 98 PRO A N 1
ATOM 766 C CA . PRO A 1 98 ? -2.058 -25.462 -39.937 1.00 69.44 98 PRO A CA 1
ATOM 767 C C . PRO A 1 98 ? -2.936 -24.349 -39.342 1.00 69.44 98 PRO A C 1
ATOM 769 O O . PRO A 1 98 ? -3.894 -23.926 -39.982 1.00 69.44 98 PRO A O 1
ATOM 772 N N . ASN A 1 99 ? -2.573 -23.822 -38.165 1.00 66.06 99 ASN A N 1
ATOM 773 C CA . ASN A 1 99 ? -3.268 -22.695 -37.524 1.00 66.06 99 ASN A CA 1
ATOM 774 C C . ASN A 1 99 ? -2.591 -21.323 -37.726 1.00 66.06 99 ASN A C 1
ATOM 776 O O . ASN A 1 99 ? -3.162 -20.311 -37.337 1.00 66.06 99 ASN A O 1
ATOM 780 N N . PHE A 1 100 ? -1.391 -21.267 -38.316 1.00 59.22 100 PHE A N 1
ATOM 781 C CA . PHE A 1 100 ? -0.639 -20.028 -38.554 1.00 59.22 100 PHE A CA 1
ATOM 782 C C . PHE A 1 100 ? -0.126 -20.030 -39.997 1.00 59.22 100 PHE A C 1
ATOM 784 O O . PHE A 1 100 ? 0.987 -20.454 -40.286 1.00 59.22 100 PHE A O 1
ATOM 791 N N . SER A 1 101 ? -0.974 -19.578 -40.919 1.00 63.12 101 SER A N 1
ATOM 792 C CA . SER A 1 101 ? -0.627 -19.399 -42.328 1.00 63.12 101 SER A CA 1
ATOM 793 C C . SER A 1 101 ? -0.508 -17.910 -42.630 1.00 63.12 101 SER A C 1
ATOM 795 O O . SER A 1 101 ? -1.424 -17.143 -42.348 1.00 63.12 101 SER A O 1
ATOM 797 N N . TRP A 1 102 ? 0.604 -17.514 -43.246 1.00 56.62 102 TRP A N 1
ATOM 798 C CA . TRP A 1 102 ? 0.841 -16.150 -43.734 1.00 56.62 102 TRP A CA 1
ATOM 799 C C . TRP A 1 102 ? 0.201 -15.874 -45.104 1.00 56.62 102 TRP A C 1
ATOM 801 O O . TRP A 1 102 ? 0.464 -14.841 -45.716 1.00 56.62 102 TRP A O 1
ATOM 811 N N . LYS A 1 103 ? -0.624 -16.791 -45.628 1.00 60.19 103 LYS A N 1
ATOM 812 C CA . LYS A 1 103 ? -1.381 -16.531 -46.857 1.00 60.19 103 LYS A CA 1
ATOM 813 C C . LYS A 1 103 ? -2.490 -15.510 -46.564 1.00 60.19 103 LYS A C 1
ATOM 815 O O . LYS A 1 103 ? -3.132 -15.629 -45.517 1.00 60.19 103 LYS A O 1
ATOM 820 N N . PRO A 1 104 ? -2.765 -14.553 -47.472 1.00 58.09 104 PRO A N 1
ATOM 821 C CA . PRO A 1 104 ? -3.966 -13.739 -47.371 1.00 58.09 104 PRO A CA 1
ATOM 822 C C . PRO A 1 104 ? -5.162 -14.678 -47.224 1.00 58.09 104 PRO A C 1
ATOM 824 O O . PRO A 1 104 ? -5.336 -15.608 -48.017 1.00 58.09 104 PRO A O 1
ATOM 827 N N . ARG A 1 105 ? -5.934 -14.490 -46.151 1.00 55.94 105 ARG A N 1
ATOM 828 C CA . ARG A 1 105 ? -7.120 -15.300 -45.884 1.00 55.94 105 ARG A CA 1
ATOM 829 C C . ARG A 1 105 ? -8.051 -15.136 -47.097 1.00 55.94 105 ARG A C 1
ATOM 831 O O . ARG A 1 105 ? -8.355 -13.992 -47.437 1.00 55.94 105 ARG A O 1
ATOM 838 N N . PRO A 1 106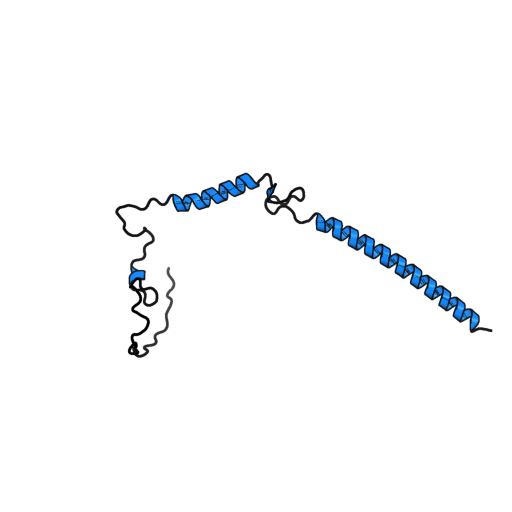 ? -8.471 -16.218 -47.780 1.00 57.50 106 PRO A N 1
ATOM 839 C CA . PRO A 1 106 ? -9.449 -16.088 -48.850 1.00 57.50 106 PRO A CA 1
ATOM 840 C C . PRO A 1 106 ? -10.739 -15.459 -48.289 1.00 57.50 106 PRO A C 1
ATOM 842 O O . PRO A 1 106 ? -10.994 -15.584 -47.084 1.00 57.50 106 PRO A O 1
ATOM 845 N N . PRO A 1 107 ? -11.536 -14.765 -49.125 1.00 58.38 107 PRO A N 1
ATOM 846 C CA . PRO A 1 107 ? -12.781 -14.134 -48.701 1.00 58.38 107 PRO A CA 1
ATOM 847 C C . PRO A 1 107 ? -13.651 -15.116 -47.902 1.00 58.38 107 PRO A C 1
ATOM 849 O O . PRO A 1 107 ? -13.667 -16.303 -48.233 1.00 58.38 107 PRO A O 1
ATOM 852 N N . PRO A 1 108 ? -14.399 -14.659 -46.881 1.00 56.44 108 PRO A N 1
ATOM 853 C CA . PRO A 1 108 ? -15.093 -15.526 -45.919 1.00 56.44 108 PRO A CA 1
ATOM 854 C C . PRO A 1 108 ? -16.207 -16.415 -46.509 1.00 56.44 108 PRO A C 1
ATOM 856 O O . PRO A 1 108 ? -16.866 -17.136 -45.768 1.00 56.44 108 PRO A O 1
ATOM 859 N N . TYR A 1 109 ? -16.397 -16.416 -47.828 1.00 48.78 109 TYR A N 1
ATOM 860 C CA . TYR A 1 109 ? -17.386 -17.217 -48.537 1.00 48.78 109 TYR A CA 1
ATOM 861 C C . TYR A 1 109 ? -16.720 -18.140 -49.560 1.00 48.78 109 TYR A C 1
ATOM 863 O O . TYR A 1 109 ? -16.809 -17.940 -50.768 1.00 48.78 109 TYR A O 1
ATOM 871 N N . GLN A 1 110 ? -16.084 -19.201 -49.074 1.00 51.62 110 GLN A N 1
ATOM 872 C CA . GLN A 1 110 ? -16.005 -20.448 -49.831 1.00 51.62 110 GLN A CA 1
ATOM 873 C C . GLN A 1 110 ? -16.459 -21.592 -48.919 1.00 51.62 110 GLN A C 1
ATOM 875 O O . GLN A 1 110 ? -15.891 -21.758 -47.837 1.00 51.62 110 GLN A O 1
ATOM 880 N N . PRO A 1 111 ? -17.470 -22.388 -49.313 1.00 43.03 111 PRO A N 1
ATOM 881 C CA . PRO A 1 111 ? -17.846 -23.580 -48.567 1.00 43.03 111 PRO A CA 1
ATOM 882 C C . PRO A 1 111 ? -16.666 -24.560 -48.551 1.00 43.03 111 PRO A C 1
ATOM 884 O O . PRO A 1 111 ? -16.279 -25.097 -49.587 1.00 43.03 111 PRO A O 1
ATOM 887 N N . GLN A 1 112 ? -16.071 -24.789 -47.379 1.00 40.25 112 GLN A N 1
ATOM 888 C CA . GLN A 1 112 ? -15.069 -25.839 -47.212 1.00 40.25 112 GLN A CA 1
ATOM 889 C C . GLN A 1 112 ? -15.747 -27.210 -47.321 1.00 40.25 112 GLN A C 1
ATOM 891 O O . GLN A 1 112 ? -16.640 -27.541 -46.538 1.00 40.25 112 GLN A O 1
ATOM 896 N N . ALA A 1 113 ? -15.290 -28.035 -48.263 1.00 46.91 113 ALA A N 1
ATOM 897 C CA . ALA A 1 113 ? -15.561 -29.465 -48.235 1.00 46.91 113 ALA A CA 1
ATOM 898 C C . ALA A 1 113 ? -14.854 -30.073 -47.011 1.00 46.91 113 ALA A C 1
ATOM 900 O O . ALA A 1 113 ? -13.641 -29.933 -46.853 1.00 46.91 113 ALA A O 1
ATOM 901 N N . LYS A 1 114 ? -15.618 -30.723 -46.125 1.00 35.09 114 LYS A N 1
ATOM 902 C CA . LYS A 1 114 ? -15.110 -31.345 -44.892 1.00 35.09 114 LYS A CA 1
ATOM 903 C C . LYS A 1 114 ? -14.073 -32.436 -45.209 1.00 35.09 114 LYS A C 1
ATOM 905 O O . LYS A 1 114 ? -14.439 -33.413 -45.868 1.00 35.09 114 LYS A O 1
ATOM 910 N N . PRO A 1 115 ? -12.843 -32.383 -44.670 1.00 38.91 115 PRO A N 1
ATOM 911 C CA . PRO A 1 115 ? -11.994 -33.560 -44.587 1.00 38.91 115 PRO A CA 1
ATOM 912 C C . PRO A 1 115 ? -12.414 -34.408 -43.383 1.00 38.91 115 PRO A C 1
ATOM 914 O O . PRO A 1 115 ? -12.702 -33.902 -42.297 1.00 38.91 115 PRO A O 1
ATOM 917 N N . LYS A 1 116 ? -12.479 -35.721 -43.601 1.00 40.12 116 LYS A N 1
ATOM 918 C CA . LYS A 1 116 ? -12.871 -36.725 -42.611 1.00 40.12 116 LYS A CA 1
ATOM 919 C C . LYS A 1 116 ? -11.828 -36.794 -41.489 1.00 40.12 116 LYS A C 1
ATOM 921 O O . LYS A 1 116 ? -10.630 -36.829 -41.750 1.00 40.12 116 LYS A O 1
ATOM 926 N N . HIS A 1 117 ? -12.322 -36.822 -40.254 1.00 40.78 117 HIS A N 1
ATOM 927 C CA . HIS A 1 117 ? -11.569 -37.025 -39.016 1.00 40.78 117 HIS A CA 1
ATOM 928 C C . HIS A 1 117 ? -10.604 -38.220 -39.137 1.00 40.78 117 HIS A C 1
ATOM 930 O O . HIS A 1 117 ? -11.051 -39.339 -39.382 1.00 40.78 117 HIS A O 1
ATOM 936 N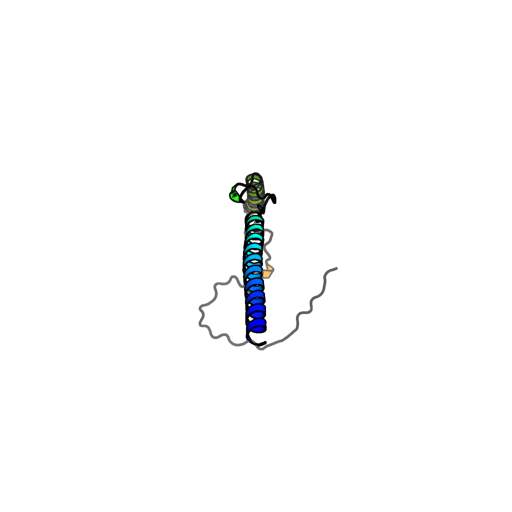 N . LEU A 1 118 ? -9.309 -38.013 -38.877 1.00 33.75 118 LEU A N 1
ATOM 937 C CA . LEU A 1 118 ? -8.429 -39.090 -38.423 1.00 33.75 118 LEU A CA 1
ATOM 938 C C . LEU A 1 118 ? -7.712 -38.627 -37.157 1.00 33.75 118 LEU A C 1
ATOM 940 O O . LEU A 1 118 ? -6.787 -37.822 -37.182 1.00 33.75 118 LEU A O 1
ATOM 944 N N . ASN A 1 119 ? -8.232 -39.116 -36.040 1.00 42.94 119 ASN A N 1
ATOM 945 C CA . ASN A 1 119 ? -7.799 -38.816 -34.689 1.00 42.94 119 ASN A CA 1
ATOM 946 C C . ASN A 1 119 ? -6.508 -39.597 -34.391 1.00 42.94 119 ASN A C 1
ATOM 948 O O . ASN A 1 119 ? -6.510 -40.823 -34.513 1.00 42.94 119 ASN A O 1
ATOM 952 N N . LYS A 1 120 ? -5.423 -38.925 -33.994 1.00 41.41 120 LYS A N 1
ATOM 953 C CA . LYS A 1 120 ? -4.295 -39.567 -33.298 1.00 41.41 120 LYS A CA 1
ATOM 954 C C . LYS A 1 120 ? -3.800 -38.647 -32.173 1.00 41.41 120 LYS A C 1
ATOM 956 O O . LYS A 1 120 ? -3.581 -37.466 -32.441 1.00 41.41 120 LYS A O 1
ATOM 961 N N . PRO A 1 121 ? -3.641 -39.151 -30.935 1.00 40.31 121 PRO A N 1
ATOM 962 C CA . PRO A 1 121 ? -3.261 -38.325 -29.795 1.00 40.31 121 PRO A CA 1
ATOM 963 C C . PRO A 1 121 ? -1.771 -37.962 -29.847 1.00 40.31 121 PRO A C 1
ATOM 965 O O . PRO A 1 121 ? -0.936 -38.779 -30.241 1.00 40.31 121 PRO A O 1
ATOM 968 N N . LEU A 1 122 ? -1.444 -36.731 -29.440 1.00 38.00 122 LEU A N 1
ATOM 969 C CA . LEU A 1 122 ? -0.067 -36.264 -29.279 1.00 38.00 122 LEU A CA 1
ATOM 970 C C . LEU A 1 122 ? 0.632 -37.084 -28.186 1.00 38.00 122 LEU A C 1
ATOM 972 O O . LEU A 1 122 ? 0.231 -37.030 -27.026 1.00 38.00 122 LEU A O 1
ATOM 976 N N . GLN A 1 123 ? 1.691 -37.808 -28.546 1.00 39.12 123 GLN A N 1
ATOM 977 C CA . GLN A 1 123 ? 2.663 -38.302 -27.573 1.00 39.12 123 GLN A CA 1
ATOM 978 C C . GLN A 1 123 ? 3.796 -37.285 -27.435 1.00 39.12 123 GLN A C 1
ATOM 980 O O . GLN A 1 123 ? 4.417 -36.898 -28.425 1.00 39.12 123 GLN A O 1
ATOM 985 N N . TRP A 1 124 ? 4.050 -36.838 -26.207 1.00 29.56 124 TRP A N 1
ATOM 986 C CA . TRP A 1 124 ? 5.179 -35.978 -25.867 1.00 29.56 124 TRP A CA 1
ATOM 987 C C . TRP A 1 124 ? 6.346 -36.846 -25.390 1.00 29.56 124 TRP A C 1
ATOM 989 O O . TRP A 1 124 ? 6.267 -37.447 -24.319 1.00 29.56 124 TRP A O 1
ATOM 999 N N . SER A 1 125 ? 7.433 -36.895 -26.159 1.00 40.50 125 SER A N 1
ATOM 1000 C CA . SER A 1 125 ? 8.695 -37.492 -25.707 1.00 40.50 125 SER A CA 1
ATOM 1001 C C . SER A 1 125 ? 9.620 -36.400 -25.168 1.00 40.50 125 SER A C 1
ATOM 1003 O O . SER A 1 125 ? 9.854 -35.394 -25.837 1.00 40.50 125 SER A O 1
ATOM 1005 N N . LYS A 1 126 ? 10.108 -36.600 -23.937 1.00 34.03 126 LYS A N 1
ATOM 1006 C CA . LYS A 1 126 ? 11.047 -35.724 -23.213 1.00 34.03 126 LYS A CA 1
ATOM 1007 C C . LYS A 1 126 ? 12.435 -35.717 -23.884 1.00 34.03 126 LYS A C 1
ATOM 1009 O O . LYS A 1 126 ? 12.833 -36.768 -24.385 1.00 34.03 126 LYS A O 1
ATOM 1014 N N . PRO A 1 127 ? 13.193 -34.607 -23.853 1.00 41.25 127 PRO A N 1
ATOM 1015 C CA . PRO A 1 127 ? 14.596 -34.608 -24.260 1.00 41.25 127 PRO A CA 1
ATOM 1016 C C . PRO A 1 127 ? 15.505 -35.154 -23.142 1.00 41.25 127 PRO A C 1
ATOM 1018 O O . PRO A 1 127 ? 15.204 -34.944 -21.964 1.00 41.25 127 PRO A O 1
ATOM 1021 N N . LEU A 1 128 ? 16.586 -35.849 -23.528 1.00 45.12 128 LEU A N 1
ATOM 1022 C CA . LEU A 1 128 ? 17.769 -36.070 -22.680 1.00 45.12 128 LEU A CA 1
ATOM 1023 C C . LEU A 1 128 ? 18.572 -34.772 -22.544 1.00 45.12 128 LEU A C 1
ATOM 1025 O O . LEU A 1 128 ? 18.629 -34.027 -23.550 1.00 45.12 128 LEU A O 1
#

Organism: Vitis vinifera (NCBI:txid29760)

pLDDT: mean 72.26, std 18.47, range [29.56, 97.94]